Protein AF-A0A411JJA8-F1 (afdb_monomer_lite)

Foldseek 3Di:
DQDDFDQKKWAFPDPPPPPPPPDDRIDGTPRRVVCVVGTDIDHQADPQEGNDVVSVLVHVVCVACPRVNHQQLVDEDEEEGAPPYDPVSVVVVVCCSCVVRVHPHYDYYYPVVVVVVVD

Secondary structure (DSSP, 8-state):
--------EEEESSTT--TTS---S-EEHHHHHHTTTTEEEE-SEETTEE--HHHHHHHHHIIIIIII---GGGS-EEEEE-TT--HHHHHHHHHIIIIIT--S-EEEEEHHHHHHHT-

Organism: NCBI:txid749627

InterPro domains:
  IPR004000 Actin family [PF00022] (1-119)
  IPR004000 Actin family [PR00190] (23-34)
  IPR004000 Actin family [PR00190] (35-57)
  IPR004000 Actin family [PR00190] (89-102)
  IPR004000 Actin family [PR00190] (114-119)
  IPR004000 Actin family [PTHR11937] (1-119)
  IPR004000 Actin family [SM00268] (1-119)
  IPR004001 Actin, conserved site [PS00406] (27-37)
  IPR020902 Actin/actin-like conserved site [PS01132] (78-90)
 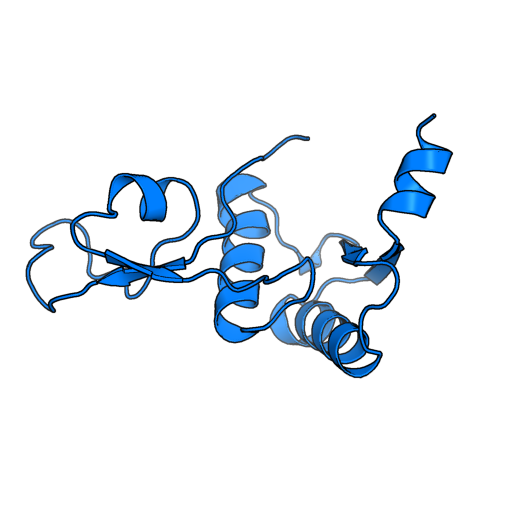 IPR043129 ATPase, nucleotide binding domain [SSF53067] (1-119)

Structure (mmCIF, N/CA/C/O backbone):
data_AF-A0A411JJA8-F1
#
_entry.id   AF-A0A411JJA8-F1
#
loop_
_atom_site.group_PDB
_atom_site.id
_atom_site.type_symbol
_atom_site.label_atom_id
_atom_site.label_alt_id
_atom_site.label_comp_id
_atom_site.label_asym_id
_atom_site.label_entity_id
_atom_site.label_seq_id
_atom_site.pdbx_PDB_ins_code
_atom_site.Cartn_x
_atom_site.Cartn_y
_atom_site.Cartn_z
_atom_site.occupancy
_atom_site.B_iso_or_equiv
_atom_site.auth_seq_id
_atom_site.auth_comp_id
_atom_site.auth_asym_id
_atom_site.auth_atom_id
_atom_site.pdbx_PDB_model_num
ATOM 1 N N . PRO A 1 1 ? -7.226 -14.718 2.924 1.00 91.81 1 PRO A N 1
ATOM 2 C CA . PRO A 1 1 ? -7.343 -13.275 2.577 1.00 91.81 1 PRO A CA 1
ATOM 3 C C . PRO A 1 1 ? -8.556 -13.070 1.655 1.00 91.81 1 PRO A C 1
ATOM 5 O O . PRO A 1 1 ? -8.845 -13.983 0.888 1.00 91.81 1 PRO A O 1
ATOM 8 N N . ARG A 1 2 ? -9.269 -11.932 1.736 1.00 97.38 2 ARG A N 1
ATOM 9 C CA . ARG A 1 2 ? -10.439 -11.638 0.873 1.00 97.38 2 ARG A CA 1
ATOM 10 C C . ARG A 1 2 ? -10.051 -11.205 -0.548 1.00 97.38 2 ARG A C 1
ATOM 12 O O . ARG A 1 2 ? -10.787 -11.506 -1.476 1.00 97.38 2 ARG A O 1
ATOM 19 N N . ALA A 1 3 ? -8.912 -10.536 -0.701 1.00 97.81 3 ALA A N 1
ATOM 20 C CA . ALA A 1 3 ? -8.366 -10.102 -1.984 1.00 97.81 3 ALA A CA 1
ATOM 21 C C . ALA A 1 3 ? -6.888 -10.499 -2.081 1.00 97.81 3 ALA A C 1
ATOM 23 O O . ALA A 1 3 ? -6.159 -10.412 -1.088 1.00 97.81 3 ALA A O 1
ATOM 24 N N . VAL A 1 4 ? -6.468 -10.964 -3.260 1.00 98.25 4 VAL A N 1
ATOM 25 C CA . VAL A 1 4 ? -5.081 -11.313 -3.600 1.00 98.25 4 VAL A CA 1
ATOM 26 C C . VAL A 1 4 ? -4.878 -10.971 -5.072 1.00 98.25 4 VAL A C 1
ATOM 28 O O . VAL A 1 4 ? -5.546 -11.552 -5.918 1.00 98.25 4 VAL A O 1
ATOM 31 N N . PHE A 1 5 ? -3.959 -10.055 -5.370 1.00 98.44 5 PHE A N 1
ATOM 32 C CA . PHE A 1 5 ? -3.660 -9.619 -6.735 1.00 98.44 5 PHE A CA 1
ATOM 33 C C . PHE A 1 5 ? -2.174 -9.226 -6.862 1.00 98.44 5 PHE A C 1
ATOM 35 O O . PHE A 1 5 ? -1.518 -8.971 -5.845 1.00 98.44 5 PHE A O 1
ATOM 42 N N . PRO A 1 6 ? -1.600 -9.178 -8.080 1.00 97.94 6 PRO A N 1
ATOM 43 C CA . PRO A 1 6 ? -0.200 -8.808 -8.277 1.00 97.94 6 PRO A CA 1
ATOM 44 C C . PRO A 1 6 ? 0.086 -7.344 -7.904 1.00 97.94 6 PRO A C 1
ATOM 46 O O . PRO A 1 6 ? -0.611 -6.435 -8.351 1.00 97.94 6 PRO A O 1
ATOM 49 N N . SER A 1 7 ? 1.168 -7.085 -7.167 1.00 97.75 7 SER A N 1
ATOM 50 C CA . SER A 1 7 ? 1.600 -5.724 -6.807 1.00 97.75 7 SER A CA 1
ATOM 51 C C . SER A 1 7 ? 2.257 -4.990 -7.984 1.00 97.75 7 SER A C 1
ATOM 53 O O . SER A 1 7 ? 3.468 -4.767 -7.990 1.00 97.75 7 SER A O 1
ATOM 55 N N . ILE A 1 8 ? 1.468 -4.646 -9.002 1.00 98.19 8 ILE A N 1
ATOM 56 C CA . ILE A 1 8 ? 1.933 -3.995 -10.232 1.00 98.19 8 ILE A CA 1
ATOM 57 C C . ILE A 1 8 ? 1.088 -2.782 -10.601 1.00 98.19 8 ILE A C 1
ATOM 59 O O . ILE A 1 8 ? -0.132 -2.778 -10.424 1.00 98.19 8 ILE A O 1
ATOM 63 N N . VAL A 1 9 ? 1.748 -1.788 -11.193 1.00 98.38 9 VAL A N 1
ATOM 64 C CA . VAL A 1 9 ? 1.108 -0.629 -11.821 1.00 98.38 9 VAL A CA 1
ATOM 65 C C . VAL A 1 9 ? 1.522 -0.570 -13.288 1.00 98.38 9 VAL A C 1
ATOM 67 O O . VAL A 1 9 ? 2.707 -0.515 -13.618 1.00 98.38 9 VAL A O 1
ATOM 70 N N . GLY A 1 10 ? 0.543 -0.592 -14.186 1.00 97.31 10 GLY A N 1
ATOM 71 C CA . GLY A 1 10 ? 0.732 -0.499 -15.628 1.00 97.31 10 GLY A CA 1
ATOM 72 C C . GLY A 1 10 ? 0.331 0.870 -16.166 1.00 97.31 10 GLY A C 1
ATOM 73 O O . GLY A 1 10 ? -0.745 1.366 -15.846 1.00 97.31 10 GLY A O 1
ATOM 74 N N . ARG A 1 11 ? 1.167 1.473 -17.014 1.00 95.06 11 ARG A N 1
ATOM 75 C CA . ARG A 1 11 ? 0.855 2.727 -17.728 1.00 95.06 11 ARG A CA 1
ATOM 76 C C . ARG A 1 11 ? 0.873 2.517 -19.245 1.00 95.06 11 ARG A C 1
ATOM 78 O O . ARG A 1 11 ? 1.731 1.764 -19.709 1.00 95.06 11 ARG A O 1
ATOM 85 N N . PRO A 1 12 ? -0.023 3.140 -20.030 1.00 92.81 12 PRO A N 1
ATOM 86 C CA . PRO A 1 12 ? -0.056 2.962 -21.485 1.00 92.81 12 PRO A CA 1
ATOM 87 C C . PRO A 1 12 ? 1.260 3.369 -22.165 1.00 92.81 12 PRO A C 1
ATOM 89 O O . PRO A 1 12 ? 1.809 4.425 -21.865 1.00 92.81 12 PRO A O 1
ATOM 92 N N . ARG A 1 13 ? 1.763 2.554 -23.105 1.00 89.56 13 ARG A N 1
ATOM 93 C CA . ARG A 1 13 ? 2.988 2.876 -23.875 1.00 89.56 13 ARG A CA 1
ATOM 94 C C . ARG A 1 13 ? 2.778 3.975 -24.910 1.00 89.56 13 ARG A C 1
ATOM 96 O O . ARG A 1 13 ? 3.676 4.770 -25.164 1.00 89.56 13 ARG A O 1
ATOM 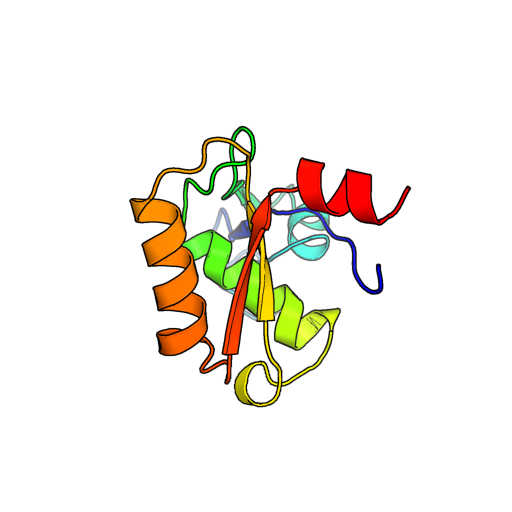103 N N . HIS A 1 14 ? 1.598 3.995 -25.519 1.00 82.50 14 HIS A N 1
ATOM 104 C CA . HIS A 1 14 ? 1.251 4.919 -26.589 1.00 82.50 14 HIS A CA 1
ATOM 105 C C . HIS A 1 14 ? -0.098 5.564 -26.283 1.00 82.50 14 HIS A C 1
ATOM 107 O O . HIS A 1 14 ? -1.090 4.870 -26.041 1.00 82.50 14 HIS A O 1
ATOM 113 N N . HIS A 1 15 ? -0.128 6.895 -26.303 1.00 67.75 15 HIS A N 1
ATOM 114 C CA . HIS A 1 15 ? -1.356 7.668 -26.161 1.00 67.75 15 HIS A CA 1
ATOM 115 C C . HIS A 1 15 ? -2.244 7.420 -27.392 1.00 67.75 15 HIS A C 1
ATOM 117 O O . HIS A 1 15 ? -1.777 7.533 -28.522 1.00 67.75 15 HIS A O 1
ATOM 123 N N . GLY A 1 16 ? -3.512 7.050 -27.179 1.00 66.06 16 GLY A N 1
ATOM 124 C CA . GLY A 1 16 ? -4.513 6.937 -28.251 1.00 66.06 16 GLY A CA 1
ATOM 125 C C . GLY A 1 16 ? -4.821 5.535 -28.799 1.00 66.06 16 GLY A C 1
ATOM 126 O O . GLY A 1 16 ? -5.762 5.415 -29.573 1.00 66.06 16 GLY A O 1
ATOM 127 N N . ILE A 1 17 ? -4.128 4.463 -28.385 1.00 60.00 17 ILE A N 1
ATOM 128 C CA . ILE A 1 17 ? -4.459 3.089 -28.845 1.00 60.00 17 ILE A CA 1
ATOM 129 C C . ILE A 1 17 ? -5.764 2.566 -28.210 1.00 60.00 17 ILE A C 1
ATOM 131 O O . ILE A 1 17 ? -6.468 1.748 -28.795 1.00 60.00 17 ILE A O 1
ATOM 135 N N . MET A 1 18 ? -6.132 3.060 -27.026 1.00 62.94 18 MET A N 1
ATOM 136 C CA . MET A 1 18 ? -7.319 2.604 -26.293 1.00 62.94 18 MET A CA 1
ATOM 137 C C . MET A 1 18 ? -8.576 3.409 -26.649 1.00 62.94 18 MET A C 1
ATOM 139 O O . MET A 1 18 ? -9.180 4.059 -25.797 1.00 62.94 18 MET A O 1
ATOM 143 N N . ILE A 1 19 ? -8.975 3.372 -27.922 1.00 57.62 19 ILE A N 1
ATOM 144 C CA . ILE A 1 19 ? -10.253 3.940 -28.375 1.00 57.62 19 ILE A CA 1
ATOM 145 C C . ILE A 1 19 ? -11.391 3.087 -27.785 1.00 57.62 19 ILE A C 1
ATOM 147 O O . ILE A 1 19 ? -11.492 1.898 -28.070 1.00 57.62 19 ILE A O 1
ATOM 151 N N . GLY A 1 20 ? -12.230 3.687 -26.933 1.00 62.88 20 GLY A N 1
ATOM 152 C CA . GLY A 1 20 ? -13.439 3.059 -26.373 1.00 62.88 20 GLY A CA 1
ATOM 153 C C . GLY A 1 20 ? -13.338 2.487 -24.949 1.00 62.88 20 GLY A C 1
ATOM 154 O O . GLY A 1 20 ? -14.371 2.149 -24.383 1.00 62.88 20 GLY A O 1
ATOM 155 N N . MET A 1 21 ? -12.152 2.419 -24.326 1.00 62.38 21 MET A N 1
ATOM 156 C CA . MET A 1 21 ? -11.991 1.870 -22.956 1.00 62.38 21 MET A CA 1
ATOM 157 C C . MET A 1 21 ? -11.957 2.927 -21.836 1.00 62.38 21 MET A C 1
ATOM 159 O O . MET A 1 21 ? -11.751 2.582 -20.673 1.00 62.38 21 MET A O 1
ATOM 163 N N . GLY A 1 22 ? -12.160 4.204 -22.172 1.00 64.62 22 GLY A N 1
ATOM 164 C CA . GLY A 1 22 ? -11.858 5.325 -21.282 1.00 64.62 22 GLY A CA 1
ATOM 165 C C . GLY A 1 22 ? -10.344 5.513 -21.154 1.00 64.62 22 GLY A C 1
ATOM 166 O O . GLY A 1 22 ? -9.592 4.551 -20.985 1.00 64.62 22 GLY A O 1
ATOM 167 N N . GLN A 1 23 ? -9.862 6.748 -21.276 1.00 66.31 23 GLN A N 1
ATOM 168 C CA . GLN A 1 23 ? -8.448 7.019 -21.030 1.00 66.31 23 GLN A CA 1
ATOM 169 C C . GLN A 1 23 ? -8.186 6.932 -19.525 1.00 66.31 23 GLN A C 1
ATOM 171 O O . GLN A 1 23 ? -8.435 7.882 -18.793 1.00 66.31 23 GLN A O 1
ATOM 176 N N . LYS A 1 24 ? -7.741 5.761 -19.055 1.00 80.69 24 LYS A N 1
ATOM 177 C CA . LYS A 1 24 ? -7.144 5.622 -17.725 1.00 80.69 24 LYS A CA 1
ATOM 178 C C . LYS A 1 24 ? -5.640 5.835 -17.835 1.00 80.69 24 LYS A C 1
ATOM 180 O O . LYS A 1 24 ? -4.975 5.176 -18.636 1.00 80.69 24 LYS A O 1
ATOM 185 N N . ASP A 1 25 ? -5.111 6.681 -16.962 1.00 87.62 25 ASP A N 1
ATOM 186 C CA . ASP A 1 25 ? -3.676 6.973 -16.898 1.00 87.62 25 ASP A CA 1
ATOM 187 C C . ASP A 1 25 ? -2.860 5.803 -16.331 1.00 87.62 25 ASP A C 1
ATOM 189 O O . ASP A 1 25 ? -1.661 5.671 -16.590 1.00 87.62 25 ASP A O 1
ATOM 193 N N . SER A 1 26 ? -3.502 4.928 -15.551 1.00 94.19 26 SER A N 1
ATOM 194 C CA . SER A 1 26 ? -2.866 3.743 -14.981 1.00 94.19 26 SER A CA 1
ATOM 195 C C . SER A 1 26 ? -3.848 2.601 -14.717 1.00 94.19 26 SER A C 1
ATOM 197 O O . SER A 1 26 ? -5.057 2.796 -14.589 1.00 94.19 26 SER A O 1
ATOM 199 N N . TYR A 1 27 ? -3.287 1.399 -14.637 1.00 95.88 27 TYR A N 1
ATOM 200 C CA . TYR A 1 27 ? -3.948 0.136 -14.335 1.00 95.88 27 TYR A CA 1
ATOM 201 C C . TYR A 1 27 ? -3.212 -0.535 -13.177 1.00 95.88 27 TYR A C 1
ATOM 203 O O . TYR A 1 27 ? -1.995 -0.391 -13.068 1.00 95.88 27 TYR A O 1
ATOM 211 N N . VAL A 1 28 ? -3.918 -1.288 -12.337 1.00 98.19 28 VAL A N 1
ATOM 212 C CA . VAL A 1 28 ? -3.348 -1.958 -11.156 1.00 98.19 28 VAL A CA 1
ATOM 213 C C . VAL A 1 28 ? -3.724 -3.440 -11.179 1.00 98.19 28 VAL A C 1
ATOM 215 O O . VAL A 1 28 ? -4.755 -3.804 -11.748 1.00 98.19 28 VAL A O 1
ATOM 218 N N . GLY A 1 29 ? -2.879 -4.296 -10.603 1.00 98.00 29 GLY A N 1
ATOM 219 C CA . GLY A 1 29 ? -3.215 -5.700 -10.362 1.00 98.00 29 GLY A CA 1
ATOM 220 C C . GLY A 1 29 ? -3.451 -6.508 -11.635 1.00 98.00 29 GLY A C 1
ATOM 221 O O . GLY A 1 29 ? -2.746 -6.351 -12.635 1.00 98.00 29 GLY A O 1
ATOM 222 N N . ASP A 1 30 ? -4.461 -7.376 -11.613 1.00 97.88 30 ASP A N 1
ATOM 223 C CA . ASP A 1 30 ? -4.767 -8.281 -12.727 1.00 97.88 30 ASP A CA 1
ATOM 224 C C . ASP A 1 30 ? -5.132 -7.538 -14.023 1.00 97.88 30 ASP A C 1
ATOM 226 O O . ASP A 1 30 ? -4.823 -8.000 -15.129 1.00 97.88 30 ASP A O 1
ATOM 230 N N . GLU A 1 31 ? -5.718 -6.339 -13.921 1.00 95.69 31 GLU A N 1
ATOM 231 C CA . GLU A 1 31 ? -6.012 -5.510 -15.094 1.00 95.69 31 GLU A CA 1
ATOM 232 C C . GLU A 1 31 ? -4.718 -5.043 -15.779 1.00 95.69 31 GLU A C 1
ATOM 234 O O . GLU A 1 31 ? -4.606 -5.089 -17.006 1.00 95.69 31 GLU A O 1
ATOM 239 N N . ALA A 1 32 ? -3.705 -4.651 -15.002 1.00 96.88 32 ALA A N 1
ATOM 240 C CA . ALA A 1 32 ? -2.400 -4.310 -15.557 1.00 96.88 32 ALA A CA 1
ATOM 241 C C . ALA A 1 32 ? -1.710 -5.543 -16.162 1.00 96.88 32 ALA A C 1
ATOM 243 O O . ALA A 1 32 ? -1.161 -5.468 -17.264 1.00 96.88 32 ALA A O 1
ATOM 244 N N . GLN A 1 33 ? -1.789 -6.691 -15.482 1.00 97.00 33 GLN A N 1
ATOM 245 C CA . GLN A 1 33 ? -1.153 -7.933 -15.925 1.00 97.00 33 GLN A CA 1
ATOM 246 C C . GLN A 1 33 ? -1.736 -8.428 -17.255 1.00 97.00 33 GLN A C 1
ATOM 248 O O . GLN A 1 33 ? -0.992 -8.770 -18.178 1.00 97.00 33 GLN A O 1
ATOM 253 N N . SER A 1 34 ? -3.065 -8.433 -17.379 1.00 96.00 34 SER A N 1
ATOM 254 C CA . SER A 1 34 ? -3.763 -8.862 -18.599 1.00 96.00 34 SER A CA 1
ATOM 255 C C . SER A 1 34 ? -3.440 -7.972 -19.805 1.00 96.00 34 SER A C 1
ATOM 257 O O . SER A 1 34 ? -3.384 -8.451 -20.937 1.00 96.00 34 SER A O 1
ATOM 259 N N . LYS A 1 35 ? -3.131 -6.691 -19.569 1.00 94.00 35 LYS A N 1
ATOM 260 C CA . LYS A 1 35 ? -2.801 -5.696 -20.600 1.00 94.00 35 LYS A CA 1
ATOM 261 C C . LYS A 1 35 ? -1.293 -5.480 -20.794 1.00 94.00 35 LYS A C 1
ATOM 263 O O . LYS A 1 35 ? -0.887 -4.512 -21.439 1.00 94.00 35 LYS A O 1
ATOM 268 N N . ARG A 1 36 ? -0.433 -6.393 -20.321 1.00 94.06 36 ARG A N 1
ATOM 269 C CA . ARG A 1 36 ? 1.044 -6.276 -20.395 1.00 94.06 36 ARG A CA 1
ATOM 270 C C . ARG A 1 36 ? 1.623 -5.983 -21.789 1.00 94.06 36 ARG A C 1
ATOM 272 O O . ARG A 1 36 ? 2.717 -5.438 -21.890 1.00 94.06 36 ARG A O 1
ATOM 279 N N . GLY A 1 37 ? 0.912 -6.351 -22.861 1.00 93.31 37 GLY A N 1
ATOM 280 C CA . GLY A 1 37 ? 1.342 -6.101 -24.243 1.00 93.31 37 GLY A CA 1
ATOM 281 C C . GLY A 1 37 ? 1.308 -4.623 -24.645 1.00 93.31 37 GLY A C 1
ATOM 282 O O . GLY A 1 37 ? 2.107 -4.198 -25.474 1.00 93.31 37 GLY A O 1
ATOM 283 N N . ILE A 1 38 ? 0.423 -3.834 -24.030 1.00 92.69 38 ILE A N 1
ATOM 284 C CA . ILE A 1 38 ? 0.217 -2.411 -24.347 1.00 92.69 38 ILE A CA 1
ATOM 285 C C . ILE A 1 38 ? 0.605 -1.477 -23.192 1.00 92.69 38 ILE A C 1
ATOM 287 O O . ILE A 1 38 ? 0.647 -0.257 -23.368 1.00 92.69 38 ILE A O 1
ATOM 291 N N . LEU A 1 39 ? 0.910 -2.041 -22.020 1.00 95.00 39 LEU A N 1
ATOM 292 C CA . LEU A 1 39 ? 1.329 -1.304 -20.834 1.00 95.00 39 LEU A CA 1
ATOM 293 C C . LEU A 1 39 ? 2.833 -1.463 -20.568 1.00 95.00 39 LEU A C 1
ATOM 295 O O . LEU A 1 39 ? 3.455 -2.492 -20.846 1.00 95.00 39 LEU A O 1
ATOM 299 N N . THR A 1 40 ? 3.430 -0.425 -19.999 1.00 96.25 40 THR A N 1
ATOM 300 C CA . THR A 1 40 ? 4.697 -0.509 -19.274 1.00 96.25 40 THR A CA 1
ATOM 301 C C . THR A 1 40 ? 4.370 -0.844 -17.828 1.00 96.25 40 THR A C 1
ATOM 303 O O . THR A 1 40 ? 3.743 -0.035 -17.142 1.00 96.25 40 THR A O 1
ATOM 306 N N . LEU A 1 41 ? 4.761 -2.038 -17.384 1.00 97.44 41 LEU A N 1
ATOM 307 C CA . LEU A 1 41 ? 4.532 -2.507 -16.018 1.00 97.44 41 LEU A CA 1
ATOM 308 C C . LEU A 1 41 ? 5.676 -2.071 -15.103 1.00 97.44 41 LEU A C 1
ATOM 310 O O . LEU A 1 41 ? 6.844 -2.149 -15.486 1.00 97.44 41 LEU A O 1
ATOM 314 N N . ARG A 1 42 ? 5.331 -1.625 -13.896 1.00 97.81 42 ARG A N 1
ATOM 315 C CA . ARG A 1 42 ? 6.264 -1.286 -12.818 1.00 97.81 42 ARG A CA 1
ATOM 316 C C . ARG A 1 42 ? 5.856 -1.983 -11.526 1.00 97.81 42 ARG A C 1
ATOM 318 O O . ARG A 1 42 ? 4.671 -2.230 -11.297 1.00 97.81 42 ARG A O 1
ATOM 325 N N . TYR A 1 43 ? 6.852 -2.261 -10.693 1.00 97.88 43 TYR A N 1
ATOM 326 C CA . TYR A 1 43 ? 6.714 -2.921 -9.400 1.00 97.88 43 TYR A CA 1
ATOM 327 C C . TYR A 1 43 ? 7.147 -1.919 -8.324 1.00 97.88 43 TYR A C 1
ATOM 329 O O . TYR A 1 43 ? 8.324 -1.574 -8.283 1.00 97.88 43 TYR A O 1
ATOM 337 N N . PRO A 1 44 ? 6.235 -1.403 -7.481 1.00 97.62 44 PRO A N 1
ATOM 338 C CA . PRO A 1 44 ? 6.595 -0.406 -6.471 1.00 97.62 44 PRO A CA 1
ATOM 339 C C . PRO A 1 44 ? 7.317 -0.994 -5.258 1.00 97.62 44 PRO A C 1
ATOM 341 O O . PRO 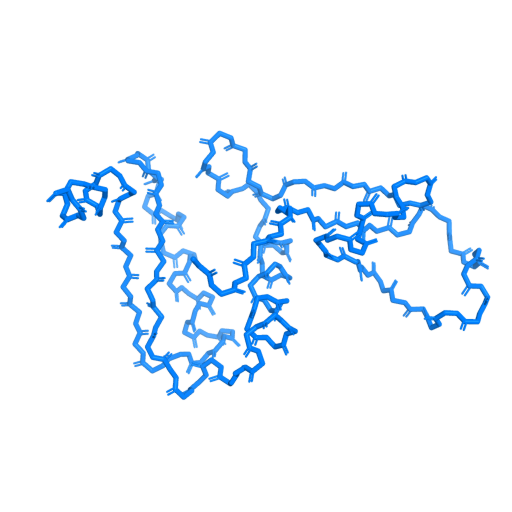A 1 44 ? 7.693 -0.242 -4.363 1.00 97.62 44 PRO A O 1
ATOM 344 N N . ILE A 1 45 ? 7.472 -2.319 -5.201 1.00 96.56 45 ILE A N 1
ATOM 345 C CA . ILE A 1 45 ? 8.109 -3.043 -4.105 1.00 96.56 45 ILE A CA 1
ATOM 346 C C . ILE A 1 45 ? 9.234 -3.896 -4.688 1.00 96.56 45 ILE A C 1
ATOM 348 O O . ILE A 1 45 ? 8.984 -4.772 -5.515 1.00 96.56 45 ILE A O 1
ATOM 352 N N . GLU A 1 46 ? 10.454 -3.685 -4.205 1.00 94.31 46 GLU A N 1
ATOM 353 C CA . GLU A 1 46 ? 11.633 -4.481 -4.546 1.00 94.31 46 GLU A CA 1
ATOM 354 C C . GLU A 1 46 ? 12.210 -5.080 -3.264 1.00 94.31 46 GLU A C 1
ATOM 356 O O . GLU A 1 46 ? 12.386 -4.388 -2.264 1.00 94.31 46 GLU A O 1
ATOM 361 N N . HIS A 1 47 ? 12.456 -6.394 -3.258 1.00 91.06 47 HIS A N 1
ATOM 362 C CA . HIS A 1 47 ? 12.963 -7.121 -2.082 1.00 91.06 47 HIS A CA 1
ATOM 363 C C . HIS A 1 47 ? 12.171 -6.864 -0.779 1.00 91.06 47 HIS A C 1
ATOM 365 O O . HIS A 1 47 ? 12.732 -6.857 0.314 1.00 91.06 47 HIS A O 1
ATOM 371 N N . GLY A 1 48 ? 10.853 -6.654 -0.886 1.00 90.69 48 GLY A N 1
ATOM 372 C CA . GLY A 1 48 ? 9.970 -6.387 0.257 1.00 90.69 48 GLY A CA 1
ATOM 373 C C . GLY A 1 48 ? 9.989 -4.940 0.767 1.00 90.69 48 GLY A C 1
ATOM 374 O O . GLY A 1 48 ? 9.312 -4.642 1.750 1.00 90.69 48 GLY A O 1
ATOM 375 N N . VAL A 1 49 ? 10.723 -4.042 0.106 1.00 94.19 49 VAL A N 1
ATOM 376 C CA . VAL A 1 49 ? 10.821 -2.618 0.445 1.00 94.19 49 VAL A CA 1
ATOM 377 C C . VAL A 1 49 ? 10.138 -1.787 -0.638 1.00 94.19 49 VAL A C 1
ATOM 379 O O . VAL A 1 49 ? 10.334 -2.022 -1.828 1.00 94.19 49 VAL A O 1
ATOM 382 N N . VAL A 1 50 ? 9.329 -0.804 -0.236 1.00 96.56 50 VAL A N 1
ATOM 383 C CA . VAL A 1 50 ? 8.699 0.128 -1.181 1.00 96.56 50 VAL A CA 1
ATOM 384 C C . VAL A 1 50 ? 9.766 1.045 -1.786 1.00 96.56 50 VAL A C 1
ATOM 386 O O . VAL A 1 50 ? 10.480 1.733 -1.056 1.00 96.56 50 VAL A O 1
ATOM 389 N N . THR A 1 51 ? 9.856 1.065 -3.115 1.00 95.75 51 THR A N 1
ATOM 390 C CA . THR A 1 51 ? 10.785 1.896 -3.900 1.00 95.75 51 THR A CA 1
ATOM 391 C C . THR A 1 51 ? 10.077 3.003 -4.683 1.00 95.75 51 THR A C 1
ATOM 393 O O . THR A 1 51 ? 10.705 4.001 -5.034 1.00 95.75 51 THR A O 1
ATOM 396 N N . ASN A 1 52 ? 8.768 2.875 -4.930 1.00 97.88 52 ASN A N 1
ATOM 397 C CA . ASN A 1 52 ? 7.960 3.900 -5.593 1.00 97.88 52 ASN A CA 1
ATOM 398 C C . ASN A 1 52 ? 6.651 4.148 -4.830 1.00 97.88 52 ASN A C 1
ATOM 400 O O . ASN A 1 52 ? 5.707 3.363 -4.922 1.00 97.88 52 ASN A O 1
ATOM 404 N N . TRP A 1 53 ? 6.600 5.256 -4.088 1.00 97.75 53 TRP A N 1
ATOM 405 C CA . TRP A 1 53 ? 5.449 5.608 -3.255 1.00 97.75 53 TRP A CA 1
ATOM 406 C C . TRP A 1 53 ? 4.218 6.013 -4.066 1.00 97.75 53 TRP A C 1
ATOM 408 O O . TRP A 1 53 ? 3.123 5.577 -3.727 1.00 97.75 53 TRP A O 1
ATOM 418 N N . ASP A 1 54 ? 4.387 6.722 -5.185 1.00 97.75 54 ASP A N 1
ATOM 419 C CA . ASP A 1 54 ? 3.265 7.112 -6.051 1.00 97.75 54 ASP A CA 1
ATOM 420 C C . ASP A 1 54 ? 2.521 5.893 -6.611 1.00 97.75 54 ASP A C 1
ATOM 422 O O . ASP A 1 54 ? 1.312 5.927 -6.843 1.00 97.75 54 ASP A O 1
ATOM 426 N N . ASP A 1 55 ? 3.244 4.814 -6.907 1.00 98.25 55 ASP A N 1
ATOM 427 C CA . ASP A 1 55 ? 2.668 3.562 -7.390 1.00 98.25 55 ASP A CA 1
ATOM 428 C C . ASP A 1 55 ? 2.149 2.694 -6.242 1.00 98.25 55 ASP A C 1
ATOM 430 O O . ASP A 1 55 ? 1.126 2.029 -6.404 1.00 98.25 55 ASP A O 1
ATOM 434 N N . MET A 1 56 ? 2.772 2.759 -5.064 1.00 98.31 56 MET A N 1
ATOM 435 C CA . MET A 1 56 ? 2.250 2.105 -3.864 1.00 98.31 56 MET A CA 1
ATOM 436 C C . MET A 1 56 ? 0.903 2.697 -3.421 1.00 98.31 56 MET A C 1
ATOM 438 O O . MET A 1 56 ? -0.016 1.946 -3.099 1.00 98.31 56 MET A O 1
ATOM 442 N N . GLU A 1 57 ? 0.742 4.022 -3.480 1.00 98.25 57 GLU A N 1
ATOM 443 C CA . GLU A 1 57 ? -0.528 4.703 -3.200 1.00 98.25 57 GLU A CA 1
ATOM 444 C C . GLU A 1 57 ? -1.647 4.233 -4.133 1.00 98.25 57 GLU A C 1
ATOM 446 O O . GLU A 1 57 ? -2.757 3.953 -3.679 1.00 98.25 57 GLU A O 1
ATOM 451 N N . LYS A 1 58 ? -1.356 4.042 -5.427 1.00 98.31 58 LYS A N 1
ATOM 452 C CA . LYS A 1 58 ? -2.326 3.474 -6.381 1.00 98.31 58 LYS A CA 1
ATOM 453 C C . LYS A 1 58 ? -2.707 2.039 -6.031 1.00 98.31 58 LYS A C 1
ATOM 455 O O . LYS A 1 58 ? -3.875 1.677 -6.168 1.00 98.31 58 LYS A O 1
ATOM 460 N N . ILE A 1 59 ? -1.746 1.230 -5.576 1.00 98.50 59 ILE A N 1
ATOM 461 C CA . ILE A 1 59 ? -2.024 -0.130 -5.097 1.00 98.50 59 ILE A CA 1
ATOM 462 C C . ILE A 1 59 ? -2.954 -0.087 -3.886 1.00 98.50 59 ILE A C 1
ATOM 464 O O . ILE A 1 59 ? -3.956 -0.794 -3.881 1.00 98.50 59 ILE A O 1
ATOM 468 N N . TRP A 1 60 ? -2.677 0.749 -2.885 1.00 98.50 60 TRP A N 1
ATOM 469 C CA . TRP A 1 60 ? -3.545 0.855 -1.710 1.00 98.50 60 TRP A CA 1
ATOM 470 C C . TRP A 1 60 ? -4.931 1.398 -2.039 1.00 98.50 60 TRP A C 1
ATOM 472 O O . TRP A 1 60 ? -5.920 0.844 -1.564 1.00 98.50 60 TRP A O 1
ATOM 482 N N . HIS A 1 61 ? -5.024 2.400 -2.913 1.00 98.44 61 HIS A N 1
ATOM 483 C CA . HIS A 1 61 ? -6.307 2.886 -3.407 1.00 98.44 61 HIS A CA 1
ATOM 484 C C . HIS A 1 61 ? -7.107 1.755 -4.068 1.00 98.44 61 HIS A C 1
ATOM 486 O O . HIS A 1 61 ? -8.289 1.574 -3.782 1.00 98.44 61 HIS A O 1
ATOM 492 N N . HIS A 1 62 ? -6.470 0.959 -4.929 1.00 98.38 62 HIS A N 1
ATOM 493 C CA . HIS A 1 62 ? -7.109 -0.199 -5.548 1.00 98.38 62 HIS A CA 1
ATOM 494 C C . HIS A 1 62 ? -7.561 -1.233 -4.501 1.00 98.38 62 HIS A C 1
ATOM 496 O O . HIS A 1 62 ? -8.698 -1.701 -4.557 1.00 98.38 62 HIS A O 1
ATOM 502 N N . THR A 1 63 ? -6.730 -1.525 -3.496 1.00 98.56 63 THR A N 1
ATOM 503 C CA . THR A 1 63 ? -7.090 -2.426 -2.392 1.00 98.56 63 THR A CA 1
ATOM 504 C C . THR A 1 63 ? -8.346 -1.958 -1.658 1.00 98.56 63 THR A C 1
ATOM 506 O O . THR A 1 63 ? -9.282 -2.739 -1.499 1.00 98.56 63 THR A O 1
ATOM 509 N N . PHE A 1 64 ? -8.396 -0.701 -1.208 1.00 98.56 64 PHE A N 1
ATOM 510 C CA . PHE A 1 64 ? -9.524 -0.209 -0.413 1.00 98.56 64 PHE A CA 1
ATOM 511 C C . PHE A 1 64 ? -10.804 -0.101 -1.240 1.00 98.56 64 PHE A C 1
ATOM 513 O O . PHE A 1 64 ? -11.827 -0.679 -0.871 1.00 98.56 64 PHE A O 1
ATOM 520 N N . TYR A 1 65 ? -10.746 0.574 -2.386 1.00 98.31 65 TYR A N 1
ATOM 521 C CA . TYR A 1 65 ? -11.952 0.967 -3.112 1.00 98.31 65 TYR A CA 1
ATOM 522 C C . TYR A 1 65 ? -12.436 -0.071 -4.128 1.00 98.31 65 TYR A C 1
ATOM 524 O O . TYR A 1 65 ? -13.642 -0.201 -4.336 1.00 98.31 65 TYR A O 1
ATOM 532 N N . ASN A 1 66 ? -11.536 -0.835 -4.753 1.00 97.38 66 ASN A N 1
ATOM 533 C CA . ASN A 1 66 ? -11.916 -1.777 -5.808 1.00 97.38 66 ASN A CA 1
ATOM 534 C C . ASN A 1 66 ? -12.070 -3.198 -5.265 1.00 97.38 66 ASN A C 1
ATOM 536 O O . ASN A 1 66 ? -13.095 -3.844 -5.504 1.00 97.38 66 ASN A O 1
ATOM 540 N N . GLU A 1 67 ? -11.061 -3.661 -4.529 1.00 98.31 67 GLU A N 1
ATOM 541 C CA . GLU A 1 67 ? -10.987 -5.039 -4.047 1.00 98.31 67 GLU A CA 1
ATOM 542 C C . GLU A 1 67 ? -11.849 -5.248 -2.796 1.00 98.31 67 GLU A C 1
ATOM 544 O O . GLU A 1 67 ? -12.738 -6.104 -2.765 1.00 98.31 67 GLU A O 1
ATOM 549 N N . LEU A 1 68 ? -11.626 -4.442 -1.754 1.00 98.12 68 LEU A N 1
ATOM 550 C CA . LEU A 1 68 ? -12.366 -4.548 -0.495 1.00 98.12 68 LEU A CA 1
ATOM 551 C C . LEU A 1 68 ? -13.706 -3.806 -0.536 1.00 98.12 68 LEU A C 1
ATOM 553 O O . LEU A 1 68 ? -14.660 -4.269 0.094 1.00 98.12 68 LEU A O 1
ATOM 557 N N . ARG A 1 69 ? -13.788 -2.728 -1.328 1.00 98.25 69 ARG A N 1
ATOM 558 C CA . ARG A 1 69 ? -14.950 -1.833 -1.471 1.00 98.25 69 ARG A CA 1
ATOM 559 C C . ARG A 1 69 ? -15.370 -1.211 -0.140 1.00 98.25 69 ARG A C 1
ATOM 561 O O . ARG A 1 69 ? -16.532 -1.291 0.251 1.00 98.25 69 ARG A O 1
ATOM 568 N N . VAL A 1 70 ? -14.399 -0.628 0.552 1.00 98.31 70 VAL A N 1
ATOM 569 C CA . VAL A 1 70 ? -14.565 0.035 1.851 1.00 98.31 70 VAL A CA 1
ATOM 570 C C . VAL A 1 70 ? -14.029 1.464 1.800 1.00 98.31 70 VAL A C 1
ATOM 572 O O . VAL A 1 70 ? -13.146 1.760 0.993 1.00 98.31 70 VAL A O 1
ATOM 575 N N . ALA A 1 71 ? -14.546 2.325 2.676 1.00 98.19 71 ALA A N 1
ATOM 576 C CA . ALA A 1 71 ? -14.024 3.667 2.913 1.00 98.19 71 ALA A CA 1
ATOM 577 C C . ALA A 1 71 ? -12.908 3.591 3.977 1.00 98.19 71 ALA A C 1
ATOM 579 O O . ALA A 1 71 ? -13.195 3.225 5.121 1.00 98.19 71 ALA A O 1
ATOM 580 N N . PRO A 1 72 ? -11.628 3.835 3.639 1.00 98.31 72 PRO A N 1
ATOM 581 C CA . PRO A 1 72 ? -10.523 3.691 4.591 1.00 98.31 72 PRO A CA 1
ATOM 582 C C . PRO A 1 72 ? -10.652 4.599 5.828 1.00 98.31 72 PRO A C 1
ATOM 584 O O . PRO A 1 72 ? -10.215 4.211 6.909 1.00 98.31 72 PRO A O 1
ATOM 587 N N . GLU A 1 73 ? -11.309 5.750 5.710 1.00 98.50 73 GLU A N 1
ATOM 588 C CA . GLU A 1 73 ? -11.580 6.692 6.802 1.00 98.50 73 GLU A CA 1
ATOM 589 C C . GLU A 1 73 ? -12.521 6.150 7.893 1.00 98.50 73 GLU A C 1
ATOM 591 O O . GLU A 1 73 ? -12.590 6.700 8.992 1.00 98.50 73 GLU A O 1
ATOM 596 N N . GLU A 1 74 ? -13.207 5.035 7.637 1.00 98.44 74 GLU A N 1
ATOM 597 C CA . GLU A 1 74 ? -14.084 4.367 8.605 1.00 98.44 74 GLU A CA 1
ATOM 598 C C . GLU A 1 74 ? -13.410 3.160 9.286 1.00 98.44 74 GLU A C 1
ATOM 600 O O . GLU A 1 74 ? -14.010 2.503 10.142 1.00 98.44 74 GLU A O 1
ATOM 605 N N . HIS A 1 75 ? -12.156 2.842 8.932 1.00 98.44 75 HIS A N 1
ATOM 606 C CA . HIS A 1 75 ? -11.512 1.589 9.327 1.00 98.44 75 HIS A CA 1
ATOM 607 C C . HIS A 1 75 ? -10.068 1.759 9.819 1.00 98.44 75 HIS A C 1
ATOM 609 O O . HIS A 1 75 ? -9.215 2.248 9.083 1.00 98.44 75 HIS A O 1
ATOM 615 N N . PRO A 1 76 ? -9.722 1.258 11.020 1.00 98.38 76 PRO A N 1
ATOM 616 C CA . PRO A 1 76 ? -8.327 1.104 11.425 1.00 98.38 76 PRO A CA 1
ATOM 617 C C . PRO A 1 76 ? -7.533 0.256 10.422 1.00 98.38 76 PRO A C 1
ATOM 619 O O . PRO A 1 76 ? -7.993 -0.807 9.998 1.00 98.38 76 PRO A O 1
ATOM 622 N N . VAL A 1 77 ? -6.319 0.691 10.084 1.00 98.44 77 VAL A N 1
ATOM 623 C CA . VAL A 1 77 ? -5.461 0.020 9.099 1.00 98.44 77 VAL A CA 1
ATOM 624 C C . VAL A 1 77 ? -4.274 -0.654 9.786 1.00 98.44 77 VAL A C 1
ATOM 626 O O . VAL A 1 77 ? -3.474 -0.006 10.459 1.00 98.44 77 VAL A O 1
ATOM 629 N N . LEU A 1 78 ? -4.123 -1.962 9.561 1.00 98.25 78 LEU A N 1
ATOM 630 C CA . LEU A 1 78 ? -2.910 -2.716 9.881 1.00 98.25 78 LEU A CA 1
ATOM 631 C C . LEU A 1 78 ? -2.142 -3.005 8.589 1.00 98.25 78 LEU A C 1
ATOM 633 O O . LEU A 1 78 ? -2.677 -3.643 7.683 1.00 98.25 78 LEU A O 1
ATOM 637 N N . LEU A 1 79 ? -0.881 -2.579 8.520 1.00 97.50 79 LEU A N 1
ATOM 638 C CA . LEU A 1 79 ? 0.039 -2.933 7.437 1.00 97.50 79 LEU A CA 1
ATOM 639 C C . LEU A 1 79 ? 1.172 -3.835 7.930 1.00 97.50 79 LEU A C 1
ATOM 641 O O . LEU A 1 79 ? 1.484 -3.907 9.119 1.00 97.50 79 LEU A O 1
ATOM 645 N N . THR A 1 80 ? 1.812 -4.520 6.985 1.00 96.38 80 THR A N 1
ATOM 646 C CA . THR A 1 80 ? 2.986 -5.354 7.256 1.00 96.38 80 THR A CA 1
ATOM 647 C C . THR A 1 80 ? 4.225 -4.787 6.586 1.00 96.38 80 THR A C 1
ATOM 649 O O . THR A 1 80 ? 4.131 -4.320 5.452 1.00 96.38 80 THR A O 1
ATOM 652 N N . GLU A 1 81 ? 5.383 -4.914 7.225 1.00 96.19 81 GLU A N 1
ATOM 653 C CA . GLU A 1 81 ? 6.672 -4.509 6.659 1.00 96.19 81 GLU A CA 1
ATOM 654 C C . GLU A 1 81 ? 7.732 -5.617 6.729 1.00 96.19 81 GLU A C 1
ATOM 656 O O . GLU A 1 81 ? 7.606 -6.597 7.475 1.00 96.19 81 GLU A O 1
ATOM 661 N N . ALA A 1 82 ? 8.796 -5.446 5.941 1.00 94.38 82 ALA A N 1
ATOM 662 C CA . ALA A 1 82 ? 9.984 -6.286 6.009 1.00 94.38 82 ALA A CA 1
ATOM 663 C C . ALA A 1 82 ? 10.754 -6.058 7.334 1.00 94.38 82 ALA A C 1
ATOM 665 O O . ALA A 1 82 ? 10.748 -4.940 7.853 1.00 94.38 82 ALA A O 1
ATOM 666 N N . PRO A 1 83 ? 11.479 -7.067 7.867 1.00 89.69 83 PRO A N 1
ATOM 667 C CA . PRO A 1 83 ? 12.153 -6.974 9.170 1.00 89.69 83 PRO A CA 1
ATOM 668 C C . PRO A 1 83 ? 13.140 -5.806 9.338 1.00 89.69 83 PRO A C 1
ATOM 670 O O . PRO A 1 83 ? 13.359 -5.352 10.457 1.00 89.69 83 PRO A O 1
ATOM 673 N N . ILE A 1 84 ? 13.741 -5.320 8.246 1.00 89.81 84 ILE A N 1
ATOM 674 C CA . ILE A 1 84 ? 14.732 -4.228 8.242 1.00 89.81 84 ILE A CA 1
ATOM 675 C C . ILE A 1 84 ? 14.237 -3.084 7.338 1.00 89.81 84 ILE A C 1
ATOM 677 O O . ILE A 1 84 ? 14.970 -2.547 6.511 1.00 89.81 84 ILE A O 1
ATOM 681 N N . ASN A 1 85 ? 12.953 -2.732 7.446 1.00 90.38 85 ASN A N 1
ATOM 682 C CA . ASN A 1 85 ? 12.394 -1.596 6.717 1.00 90.38 85 ASN A CA 1
ATOM 683 C C . ASN A 1 85 ? 12.956 -0.271 7.279 1.00 90.38 85 ASN A C 1
ATOM 685 O O . ASN A 1 85 ? 12.904 -0.062 8.498 1.00 90.38 85 ASN A O 1
ATOM 689 N N . PRO A 1 86 ? 13.489 0.641 6.441 1.00 92.75 86 PRO A N 1
ATOM 690 C CA . PRO A 1 86 ? 13.985 1.931 6.909 1.00 92.75 86 PRO A CA 1
ATOM 691 C C . PRO A 1 86 ? 12.923 2.720 7.681 1.00 92.75 86 PRO A C 1
ATOM 693 O O . PRO A 1 86 ? 11.751 2.746 7.299 1.00 92.75 86 PRO A O 1
ATOM 696 N N . LYS A 1 87 ? 13.336 3.436 8.735 1.00 95.12 87 LYS A N 1
ATOM 697 C CA . LYS A 1 87 ? 12.422 4.279 9.528 1.00 95.12 87 LYS A CA 1
ATOM 698 C C . LYS A 1 87 ? 11.678 5.293 8.653 1.00 95.12 87 LYS A C 1
ATOM 700 O O . LYS A 1 87 ? 10.478 5.465 8.827 1.00 95.12 87 LYS A O 1
ATOM 705 N N . SER A 1 88 ? 12.368 5.891 7.683 1.00 96.19 88 SER A N 1
ATOM 706 C CA . SER A 1 88 ? 11.785 6.836 6.723 1.00 96.19 88 SER A CA 1
ATOM 707 C C . SER A 1 88 ? 10.639 6.224 5.916 1.00 96.19 88 SER A C 1
ATOM 709 O O . SER A 1 88 ? 9.636 6.885 5.670 1.00 96.19 88 SER A O 1
ATOM 711 N N . ASN A 1 89 ? 10.741 4.945 5.547 1.00 96.12 89 ASN A N 1
ATOM 712 C CA . ASN A 1 89 ? 9.657 4.248 4.864 1.00 96.12 89 ASN A CA 1
ATOM 713 C C . ASN A 1 89 ? 8.465 4.053 5.795 1.00 96.12 89 ASN A C 1
ATOM 715 O O . ASN A 1 89 ? 7.332 4.267 5.384 1.00 96.12 89 ASN A O 1
ATOM 719 N N . ARG A 1 90 ? 8.706 3.699 7.061 1.00 96.06 90 ARG A N 1
ATOM 720 C CA . ARG A 1 90 ? 7.642 3.583 8.067 1.00 96.06 90 ARG A CA 1
ATOM 721 C C . ARG A 1 90 ? 6.927 4.910 8.317 1.00 96.06 90 ARG A C 1
ATOM 723 O O . ARG A 1 90 ? 5.700 4.937 8.404 1.00 96.06 90 ARG A O 1
ATOM 730 N N . GLU A 1 91 ? 7.679 6.005 8.372 1.00 97.81 91 GLU A N 1
ATOM 731 C CA . GLU A 1 91 ? 7.135 7.363 8.454 1.00 97.81 91 GLU A CA 1
ATOM 732 C C . GLU A 1 91 ? 6.307 7.691 7.209 1.00 97.81 91 GLU A C 1
ATOM 734 O O . GLU A 1 91 ? 5.183 8.163 7.343 1.00 97.81 91 GLU A O 1
ATOM 739 N N . LYS A 1 92 ? 6.791 7.345 6.008 1.00 98.12 92 LYS A N 1
ATOM 740 C CA . LYS A 1 92 ? 6.053 7.585 4.763 1.00 98.12 92 LYS A CA 1
ATOM 741 C C . LYS A 1 92 ? 4.765 6.761 4.656 1.00 98.12 92 LYS A C 1
ATOM 743 O O . LYS A 1 92 ? 3.749 7.307 4.240 1.00 98.12 92 LYS A O 1
ATOM 748 N N . MET A 1 93 ? 4.769 5.494 5.086 1.00 97.38 93 MET A N 1
ATOM 749 C CA . MET A 1 93 ? 3.540 4.687 5.187 1.00 97.38 93 MET A CA 1
ATOM 750 C C . MET A 1 93 ? 2.527 5.356 6.116 1.00 97.38 93 MET A C 1
ATOM 752 O O . MET A 1 93 ? 1.375 5.539 5.737 1.00 97.38 93 MET A O 1
ATOM 756 N N . THR A 1 94 ? 2.979 5.746 7.311 1.00 97.62 94 THR A N 1
ATOM 757 C CA . THR A 1 94 ? 2.147 6.431 8.312 1.00 97.62 94 THR A CA 1
ATOM 758 C C . THR A 1 94 ? 1.547 7.711 7.743 1.00 97.62 94 THR A C 1
ATOM 760 O O . THR A 1 94 ? 0.344 7.927 7.864 1.00 97.62 94 THR A O 1
ATOM 763 N N . GLN A 1 95 ? 2.379 8.527 7.087 1.00 98.44 95 GLN A N 1
ATOM 764 C CA . GLN A 1 95 ? 1.962 9.770 6.453 1.00 98.44 95 GLN A CA 1
ATOM 765 C C . GLN A 1 95 ? 0.821 9.516 5.466 1.00 98.44 95 GLN A C 1
ATOM 767 O O . GLN A 1 95 ? -0.226 10.130 5.581 1.00 98.44 95 GLN A O 1
ATOM 772 N N . ILE A 1 96 ? 0.993 8.583 4.530 1.00 98.50 96 ILE A N 1
ATOM 773 C CA . ILE A 1 96 ? -0.011 8.295 3.498 1.00 98.50 96 ILE A CA 1
ATOM 774 C C . ILE A 1 96 ? -1.316 7.774 4.116 1.00 98.50 96 ILE A C 1
ATOM 776 O O . ILE A 1 96 ? -2.405 8.201 3.736 1.00 98.50 96 ILE A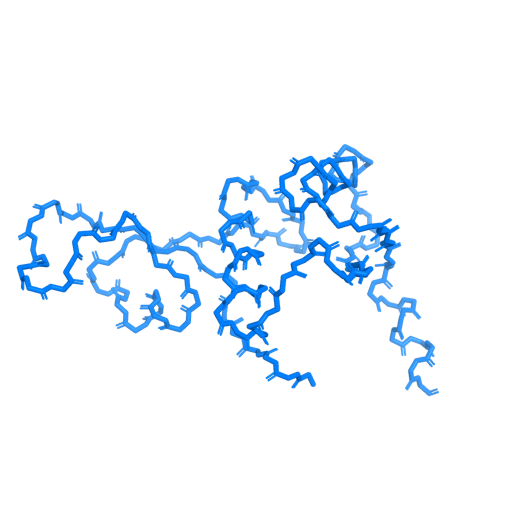 O 1
ATOM 780 N N . VAL A 1 97 ? -1.228 6.853 5.080 1.00 98.44 97 VAL A N 1
ATOM 781 C CA . VAL A 1 97 ? -2.415 6.264 5.718 1.00 98.44 97 VAL A CA 1
ATOM 782 C C . VAL A 1 97 ? -3.268 7.331 6.413 1.00 98.44 97 VAL A C 1
ATOM 784 O O . VAL A 1 97 ? -4.492 7.291 6.297 1.00 98.44 97 VAL A O 1
ATOM 787 N N . PHE A 1 98 ? -2.642 8.297 7.088 1.00 98.56 98 PHE A N 1
ATOM 788 C CA . PHE A 1 98 ? -3.370 9.365 7.773 1.00 98.56 98 PHE A CA 1
ATOM 789 C C . PHE A 1 98 ? -3.719 10.550 6.871 1.00 98.56 98 PHE A C 1
ATOM 791 O O . PHE A 1 98 ? -4.853 11.002 6.898 1.00 98.56 98 PHE A O 1
ATOM 798 N N . GLU A 1 99 ? -2.779 11.065 6.083 1.00 98.50 99 GLU A N 1
ATOM 799 C CA . GLU A 1 99 ? -2.962 12.314 5.329 1.00 98.50 99 GLU A CA 1
ATOM 800 C C . GLU A 1 99 ? -3.663 12.103 3.982 1.00 98.50 99 GLU A C 1
ATOM 802 O O . GLU A 1 99 ? -4.377 12.989 3.519 1.00 98.50 99 GLU A O 1
ATOM 807 N N . THR A 1 100 ? -3.473 10.944 3.342 1.00 98.25 100 THR A N 1
ATOM 808 C CA . THR A 1 100 ? -4.086 10.638 2.038 1.00 98.25 100 THR A CA 1
ATOM 809 C C . THR A 1 100 ? -5.362 9.821 2.199 1.00 98.25 100 THR A C 1
ATOM 811 O O . THR A 1 100 ? -6.367 10.120 1.558 1.00 98.25 100 THR A O 1
ATOM 814 N N . PHE A 1 101 ? -5.337 8.787 3.046 1.00 98.38 101 PHE A N 1
ATOM 815 C CA . PHE A 1 101 ? -6.475 7.879 3.229 1.00 98.38 101 PHE A CA 1
ATOM 816 C C . PHE A 1 101 ? -7.339 8.187 4.455 1.00 98.38 101 PHE A C 1
ATOM 818 O O . PHE A 1 101 ? -8.379 7.556 4.611 1.00 98.38 101 PHE A O 1
ATOM 825 N N . ASN A 1 102 ? -6.951 9.148 5.301 1.00 98.50 102 ASN A N 1
ATOM 826 C CA . ASN A 1 102 ? -7.722 9.588 6.470 1.00 98.50 102 ASN A CA 1
ATOM 827 C C . ASN A 1 102 ? -8.126 8.458 7.431 1.00 98.50 102 ASN A C 1
ATOM 829 O O . ASN A 1 102 ? -9.147 8.562 8.110 1.00 98.50 102 ASN A O 1
ATOM 833 N N . ALA A 1 103 ? -7.342 7.378 7.508 1.00 98.50 103 ALA A N 1
ATOM 834 C CA . ALA A 1 103 ? -7.685 6.255 8.370 1.00 98.50 103 ALA A CA 1
ATOM 835 C C . ALA A 1 103 ? -7.708 6.687 9.854 1.00 98.50 103 ALA A C 1
ATOM 837 O O . ALA A 1 103 ? -6.813 7.408 10.302 1.00 98.50 103 ALA A O 1
ATOM 838 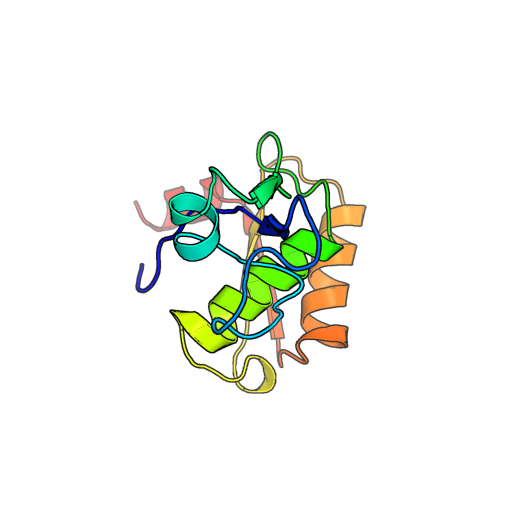N N . PRO A 1 104 ? -8.670 6.212 10.664 1.00 98.25 104 PRO A N 1
ATOM 839 C CA . PRO A 1 104 ? -8.834 6.633 12.056 1.00 98.25 104 PRO A CA 1
ATOM 840 C C . PRO A 1 104 ? -7.720 6.122 12.981 1.00 98.25 104 PRO A C 1
ATOM 842 O O . PRO A 1 104 ? -7.496 6.677 14.055 1.00 98.25 104 PRO A O 1
ATOM 845 N N . ALA A 1 105 ? -7.027 5.049 12.593 1.00 98.38 105 ALA A N 1
ATOM 846 C CA . ALA A 1 105 ? -5.901 4.489 13.327 1.00 98.38 105 ALA A CA 1
ATOM 847 C C . ALA A 1 105 ? -4.988 3.690 12.391 1.00 98.38 105 ALA A C 1
ATOM 849 O O . ALA A 1 105 ? -5.442 3.121 11.396 1.00 98.38 105 ALA A O 1
ATOM 850 N N . PHE A 1 106 ? -3.708 3.601 12.752 1.00 97.81 106 PHE A N 1
ATOM 851 C CA . PHE A 1 106 ? -2.692 2.896 11.980 1.00 97.81 106 PHE A CA 1
ATOM 852 C C . PHE A 1 106 ? -1.788 2.052 12.880 1.00 97.81 106 PHE A C 1
ATOM 854 O O . PHE A 1 106 ? -1.332 2.515 13.927 1.00 97.81 106 PHE A O 1
ATOM 861 N N . TYR A 1 107 ? -1.491 0.829 12.446 1.00 97.75 107 TYR A N 1
ATOM 862 C CA . TYR A 1 107 ? -0.469 -0.021 13.047 1.00 97.75 107 TYR A CA 1
ATOM 863 C C . TYR A 1 107 ? 0.353 -0.731 11.969 1.00 97.75 107 TYR A C 1
ATOM 865 O O . TYR A 1 107 ? -0.169 -1.128 10.928 1.00 97.75 107 TYR A O 1
ATOM 873 N N . VAL A 1 108 ? 1.644 -0.930 12.232 1.00 97.19 108 VAL A N 1
ATOM 874 C CA . VAL A 1 108 ? 2.556 -1.653 11.340 1.00 97.19 108 VAL A CA 1
ATOM 875 C C . VAL A 1 108 ? 3.290 -2.742 12.108 1.00 97.19 108 VAL A C 1
ATOM 877 O O . VAL A 1 108 ? 3.771 -2.511 13.217 1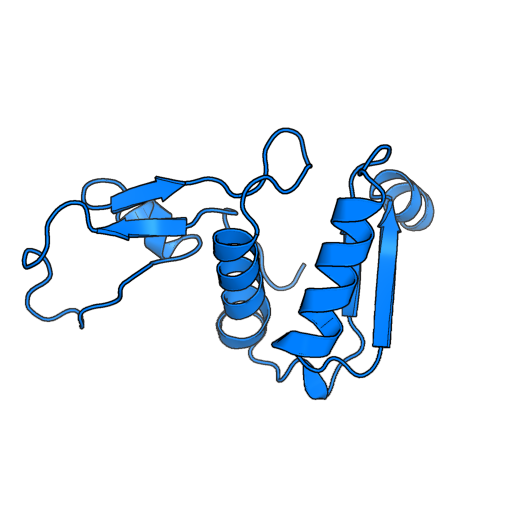.00 97.19 108 VAL A O 1
ATOM 880 N N . SER A 1 109 ? 3.370 -3.935 11.519 1.00 96.75 109 SER A N 1
ATOM 881 C CA . SER A 1 109 ? 4.033 -5.088 12.130 1.00 96.75 109 SER A CA 1
ATOM 882 C C . SER A 1 109 ? 4.930 -5.836 11.147 1.00 96.75 109 SER A C 1
ATOM 884 O O . SER A 1 109 ? 4.739 -5.795 9.932 1.00 96.75 109 SER A O 1
ATOM 886 N N . ILE A 1 110 ? 5.918 -6.550 11.678 1.00 96.50 110 ILE A N 1
ATOM 887 C CA . ILE A 1 110 ? 6.843 -7.358 10.883 1.00 96.50 110 ILE A CA 1
ATOM 888 C C . ILE A 1 110 ? 6.154 -8.666 10.484 1.00 96.50 110 ILE A C 1
ATOM 890 O O . ILE A 1 110 ? 5.591 -9.371 11.321 1.00 96.50 110 ILE A O 1
ATOM 894 N N . GLN A 1 111 ? 6.261 -9.038 9.207 1.00 94.88 111 GLN A N 1
ATOM 895 C CA . GLN A 1 111 ? 5.600 -10.226 8.645 1.00 94.88 111 GLN A CA 1
ATOM 896 C C . GLN A 1 111 ? 5.912 -11.529 9.404 1.00 94.88 111 GLN A C 1
ATOM 898 O O . GLN A 1 111 ? 5.007 -12.313 9.696 1.00 94.88 111 GLN A O 1
ATOM 903 N N . ALA A 1 112 ? 7.180 -11.755 9.764 1.00 94.81 112 ALA A N 1
ATOM 904 C CA . ALA A 1 112 ? 7.602 -12.956 10.490 1.00 94.81 112 ALA A CA 1
ATOM 905 C C . ALA A 1 112 ? 7.002 -13.036 11.905 1.00 94.81 112 ALA A C 1
ATOM 907 O O . ALA A 1 112 ? 6.658 -14.120 12.367 1.00 94.81 112 ALA A O 1
ATOM 908 N N . VAL A 1 113 ? 6.820 -11.888 12.568 1.00 96.31 113 VAL A N 1
ATOM 909 C CA . VAL A 1 113 ? 6.202 -11.814 13.900 1.00 96.31 113 VAL A CA 1
ATOM 910 C C . VAL A 1 113 ? 4.727 -12.201 13.817 1.00 96.31 113 VAL A C 1
ATOM 912 O O . VAL A 1 113 ? 4.268 -13.037 14.588 1.00 96.31 113 VAL A O 1
ATOM 915 N N . LEU A 1 114 ? 3.994 -11.661 12.838 1.00 96.06 114 LEU A N 1
ATOM 916 C CA . LEU A 1 114 ? 2.594 -12.036 12.608 1.00 96.06 114 LEU A CA 1
ATOM 917 C C . LEU A 1 114 ? 2.440 -13.515 12.233 1.00 96.06 114 LEU A C 1
ATOM 919 O O . LEU A 1 114 ? 1.490 -14.158 12.669 1.00 96.06 114 LEU A O 1
ATOM 923 N N . SER A 1 115 ? 3.384 -14.060 11.461 1.00 96.19 115 SER A N 1
ATOM 924 C CA . SER A 1 115 ? 3.381 -15.479 11.084 1.00 96.19 115 SER A CA 1
ATOM 925 C C . SER A 1 115 ? 3.533 -16.385 12.308 1.00 96.19 115 SER A C 1
ATOM 927 O O . SER A 1 115 ? 2.830 -17.386 12.420 1.00 96.19 115 SER A O 1
ATOM 929 N N . LEU A 1 116 ? 4.398 -16.004 13.256 1.00 95.62 116 LEU A N 1
ATOM 930 C CA . LEU A 1 116 ? 4.569 -16.727 14.516 1.00 95.62 116 LEU A CA 1
ATOM 931 C C . LEU A 1 116 ? 3.301 -16.688 15.382 1.00 95.62 116 LEU A C 1
ATOM 933 O O . LEU A 1 116 ? 2.949 -17.698 15.977 1.00 95.62 116 LEU A O 1
ATOM 937 N N . TYR A 1 117 ? 2.594 -15.555 15.432 1.00 95.25 117 TYR A N 1
ATOM 938 C CA . TYR A 1 117 ? 1.325 -15.451 16.167 1.00 95.25 117 TYR A CA 1
ATOM 939 C C . TYR A 1 117 ? 0.185 -16.280 15.565 1.00 95.25 117 TYR A C 1
ATOM 941 O O . TYR A 1 117 ? -0.758 -16.615 16.276 1.00 95.25 117 TYR A O 1
ATOM 949 N N . ALA A 1 118 ? 0.244 -16.570 14.266 1.00 93.19 118 ALA A N 1
ATOM 950 C CA . ALA A 1 118 ? -0.764 -17.357 13.562 1.00 93.19 118 ALA A CA 1
ATOM 951 C C . ALA A 1 118 ? -0.475 -18.871 13.558 1.00 93.19 118 ALA A C 1
ATOM 953 O O . ALA A 1 118 ? -1.231 -19.616 12.931 1.00 93.19 118 ALA A O 1
ATOM 954 N N . SER A 1 119 ? 0.628 -19.298 14.188 1.00 74.56 119 SER A N 1
ATOM 955 C CA . SER A 1 119 ? 1.074 -20.698 14.256 1.00 74.56 119 SER A CA 1
ATOM 956 C C . SER A 1 119 ? 0.417 -21.481 15.389 1.00 74.56 119 SER A C 1
ATOM 958 O O . SER A 1 119 ? 0.087 -20.868 16.428 1.00 74.56 119 SER A O 1
#

Sequence (119 aa):
PRAVFPSIVGRPRHHGIMIGMGQKDSYVGDEAQSKRGILTLRYPIEHGVVTNWDDMEKIWHHTFYNELRVAPEEHPVLLTEAPINPKSNREKMTQIVFETFNAPAFYVSIQAVLSLYAS

pLDDT: mean 93.59, std 9.39, range [57.62, 98.56]

Radius of gyration: 15.79 Å; chains: 1; bounding box: 30×33×45 Å